Protein AF-A0A7W3J4B7-F1 (afdb_monomer_lite)

Organism: NCBI:txid661491

Foldseek 3Di:
DPDDDPPDDPPVRVVVVVVVVVVVVVVVLVVLLVL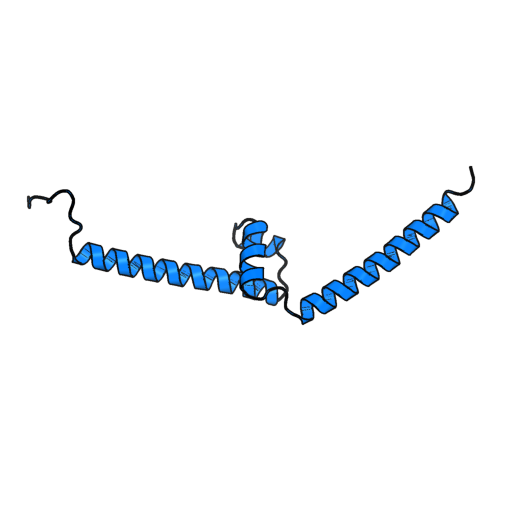LVCVCVPDDLVRSCVVVVHDSVSSVVSNVVNCPPPPVVVVVVVVVVVVVVVVVVVVVVVVCVVVPDD

pLDDT: mean 91.18, std 11.3, range [46.53, 98.56]

Radius of gyration: 26.04 Å; chains: 1; bounding box: 61×32×76 Å

Secondary structure (DSSP, 8-state):
-----TT---HHHHHHHHHHHHHHHHHHHHHHHHHHHHHHTT--HHHHHHHH---HHHHHHHHHHTTPSPHHHHHHHHHHHHHHHHHHHHHHHHHHHHS---

Sequence (102 aa):
MTPQHKGVVPPDHAARLIALRDQADTAAAAFKDAVADALKAGGSVREVAKVTGLSTRTVREWGTARGWPTQEQKTVNTERRRRNAEWRDGIEAGMKELGGDG

Structure (mmCIF, N/CA/C/O backbone):
data_AF-A0A7W3J4B7-F1
#
_entry.id   AF-A0A7W3J4B7-F1
#
loop_
_atom_site.group_PDB
_atom_site.id
_atom_site.type_symbol
_atom_site.label_atom_id
_atom_site.label_alt_id
_atom_site.label_comp_id
_atom_site.label_asym_id
_atom_site.label_entity_id
_atom_site.label_seq_id
_atom_site.pdbx_PDB_ins_code
_atom_site.Cartn_x
_atom_site.Cartn_y
_atom_site.Cartn_z
_atom_site.occupancy
_atom_site.B_iso_or_equiv
_atom_site.auth_seq_id
_atom_site.auth_comp_id
_atom_site.auth_asym_id
_atom_site.auth_atom_id
_atom_site.pdbx_PDB_model_num
ATOM 1 N N . MET A 1 1 ? -38.849 6.245 30.939 1.00 46.53 1 MET A N 1
ATOM 2 C CA . MET A 1 1 ? -37.782 6.690 30.019 1.00 46.53 1 MET A CA 1
ATOM 3 C C . MET A 1 1 ? -36.531 6.860 30.863 1.00 46.53 1 MET A C 1
ATOM 5 O O . MET A 1 1 ? -36.503 7.746 31.706 1.00 46.53 1 MET A O 1
ATOM 9 N N . THR A 1 2 ? -35.586 5.926 30.777 1.00 60.75 2 THR A N 1
ATOM 10 C CA . THR A 1 2 ? -34.384 5.943 31.625 1.00 60.75 2 THR A CA 1
ATOM 11 C C . THR A 1 2 ? -33.535 7.162 31.252 1.00 60.75 2 THR A C 1
ATOM 13 O O . THR A 1 2 ? -33.319 7.368 30.053 1.00 60.75 2 THR A O 1
ATOM 16 N N . PRO A 1 3 ? -33.088 7.996 32.209 1.00 63.59 3 PRO A N 1
ATOM 17 C CA . PRO A 1 3 ? -32.305 9.183 31.888 1.00 63.59 3 PRO A CA 1
ATOM 18 C C . PRO A 1 3 ? -31.020 8.785 31.155 1.00 63.59 3 PRO A C 1
ATOM 20 O O . PRO A 1 3 ? -30.191 8.054 31.693 1.00 63.59 3 PRO A O 1
ATOM 23 N N . GLN A 1 4 ? -30.842 9.255 29.920 1.00 69.38 4 GLN A N 1
ATOM 24 C CA . GLN A 1 4 ? -29.545 9.166 29.255 1.00 69.38 4 GLN A CA 1
ATOM 25 C C . GLN A 1 4 ? -28.603 10.173 29.919 1.00 69.38 4 GLN A C 1
ATOM 27 O O . GLN A 1 4 ? -28.772 11.385 29.772 1.00 69.38 4 GLN A O 1
ATOM 32 N N . HIS A 1 5 ? -27.607 9.682 30.656 1.00 62.47 5 HIS A N 1
ATOM 33 C CA . HIS A 1 5 ? -26.535 10.524 31.173 1.00 62.47 5 HIS A CA 1
ATOM 34 C C . HIS A 1 5 ? -25.678 11.013 29.997 1.00 62.47 5 HIS A C 1
ATOM 36 O O . HIS A 1 5 ? -24.935 10.246 29.386 1.00 62.47 5 HIS A O 1
ATOM 42 N N . LYS A 1 6 ? -25.811 12.298 29.643 1.00 75.12 6 LYS A N 1
ATOM 43 C CA . LYS A 1 6 ? -24.982 12.930 28.608 1.00 75.12 6 LYS A CA 1
ATOM 44 C C . LYS A 1 6 ? -23.499 12.803 28.985 1.00 75.12 6 LYS A C 1
ATOM 46 O O . LYS A 1 6 ? -23.132 13.084 30.120 1.00 75.12 6 LYS A O 1
ATOM 51 N N . GLY A 1 7 ? -22.658 12.420 28.021 1.00 81.38 7 GLY A N 1
ATOM 52 C CA . GLY A 1 7 ? -21.195 12.435 28.157 1.00 81.38 7 GLY A CA 1
ATOM 53 C C . GLY A 1 7 ? -20.532 11.132 28.617 1.00 81.38 7 GLY A C 1
ATOM 54 O O . GLY A 1 7 ? -19.307 11.088 28.657 1.00 81.38 7 GLY A O 1
ATOM 55 N N . VAL A 1 8 ? -21.288 10.067 28.913 1.00 85.81 8 VAL A N 1
ATOM 56 C CA . VAL A 1 8 ? -20.720 8.754 29.271 1.00 85.81 8 VAL A CA 1
ATOM 57 C C . VAL A 1 8 ? -21.189 7.701 28.272 1.00 85.81 8 VAL A C 1
ATOM 59 O O . VAL A 1 8 ? -22.387 7.481 28.109 1.00 85.81 8 VAL A O 1
ATOM 62 N N . VAL A 1 9 ? -20.245 7.043 27.596 1.00 85.88 9 VAL A N 1
ATOM 63 C CA . VAL A 1 9 ? -20.550 5.872 26.764 1.00 85.88 9 VAL A CA 1
ATOM 64 C C . VAL A 1 9 ? -20.808 4.687 27.699 1.00 85.88 9 VAL A C 1
ATOM 66 O O . VAL A 1 9 ? -19.936 4.385 28.516 1.00 85.88 9 VAL A O 1
ATOM 69 N N . PRO A 1 10 ? -21.965 4.003 27.612 1.00 92.25 10 PRO A N 1
ATOM 70 C CA . PRO A 1 10 ? -22.218 2.828 28.436 1.00 92.25 10 PRO A CA 1
ATOM 71 C C . PRO A 1 10 ? -21.130 1.757 28.234 1.00 92.25 10 PRO A C 1
ATOM 73 O O . PRO A 1 10 ? -20.719 1.547 27.088 1.00 92.25 10 PRO A O 1
ATOM 76 N N . PRO A 1 11 ? -20.683 1.054 29.293 1.00 89.50 11 PRO A N 1
ATOM 77 C CA . PRO A 1 11 ? -19.563 0.111 29.209 1.00 89.50 11 PRO A CA 1
ATOM 78 C C . PRO A 1 11 ? -19.705 -0.941 28.100 1.00 89.50 11 PRO A C 1
ATOM 80 O O . PRO A 1 11 ? -18.763 -1.155 27.340 1.00 89.50 11 PRO A O 1
ATOM 83 N N . ASP A 1 12 ? -20.898 -1.514 27.925 1.00 91.44 12 ASP A N 1
ATOM 84 C CA . ASP A 1 12 ? -21.163 -2.522 26.886 1.00 91.44 12 ASP A CA 1
ATOM 85 C C . ASP A 1 12 ? -21.006 -1.952 25.469 1.00 91.44 12 ASP A C 1
ATOM 87 O O . ASP A 1 12 ? -20.480 -2.602 24.562 1.00 91.44 12 ASP A O 1
ATOM 91 N N . HIS A 1 13 ? -21.420 -0.698 25.272 1.00 93.81 13 HIS A N 1
ATOM 92 C CA . HIS A 1 13 ? -21.240 -0.001 24.004 1.00 93.81 13 HIS A CA 1
ATOM 93 C C . HIS A 1 13 ? -19.772 0.354 23.770 1.00 93.81 13 HIS A C 1
ATOM 95 O O . HIS A 1 13 ? -19.289 0.194 22.652 1.00 93.81 13 HIS A O 1
ATOM 101 N N . ALA A 1 14 ? -19.051 0.791 24.806 1.00 95.12 14 ALA A N 1
ATOM 102 C CA . ALA A 1 14 ? -17.622 1.067 24.711 1.00 95.12 14 ALA A CA 1
ATOM 103 C C . ALA A 1 14 ? -16.840 -0.197 24.317 1.00 95.12 14 ALA A C 1
ATOM 105 O O . ALA A 1 14 ? -16.063 -0.160 23.364 1.00 95.12 14 ALA A O 1
ATOM 106 N N . ALA A 1 15 ? -17.112 -1.331 24.972 1.00 95.94 15 ALA A N 1
ATOM 107 C CA . ALA A 1 15 ? -16.498 -2.617 24.647 1.00 95.94 15 ALA A CA 1
ATOM 108 C C . ALA A 1 15 ? -16.793 -3.044 23.201 1.00 95.94 15 ALA A C 1
ATOM 110 O O . ALA A 1 15 ? -15.885 -3.435 22.467 1.00 95.94 15 ALA A O 1
ATOM 111 N N . ARG A 1 16 ? -18.047 -2.895 22.751 1.00 97.31 16 ARG A N 1
ATOM 112 C CA . ARG A 1 16 ? -18.431 -3.195 21.366 1.00 97.31 16 ARG A CA 1
ATOM 113 C C . ARG A 1 16 ? -17.715 -2.301 20.352 1.00 97.31 16 ARG A C 1
ATOM 115 O O . ARG A 1 16 ? -17.285 -2.796 19.314 1.00 97.31 16 ARG A O 1
ATOM 122 N N . LEU A 1 17 ? -17.593 -1.003 20.628 1.00 97.12 17 LEU A N 1
ATOM 123 C CA . LEU A 1 17 ? -16.902 -0.062 19.742 1.00 97.12 17 LEU A CA 1
ATOM 124 C C . LEU A 1 17 ? -15.408 -0.380 19.633 1.00 97.12 17 LEU A C 1
ATOM 126 O O . LEU A 1 17 ? -14.870 -0.352 18.530 1.00 97.12 17 LEU A O 1
ATOM 130 N N . ILE A 1 18 ? -14.761 -0.725 20.749 1.00 97.56 18 ILE A N 1
ATOM 131 C CA . ILE A 1 18 ? -13.355 -1.147 20.765 1.00 97.56 18 ILE A CA 1
ATOM 132 C C . ILE A 1 18 ? -13.178 -2.415 19.925 1.00 97.56 18 ILE A C 1
ATOM 134 O O . ILE A 1 18 ? -12.357 -2.422 19.014 1.00 97.56 18 ILE A O 1
ATOM 138 N N . ALA A 1 19 ? -14.009 -3.438 20.142 1.00 98.00 19 ALA A N 1
ATOM 139 C CA . ALA A 1 19 ? -13.929 -4.682 19.379 1.00 98.00 19 ALA A CA 1
ATOM 140 C C . ALA A 1 19 ? -14.116 -4.463 17.867 1.00 98.00 19 ALA A C 1
ATOM 142 O O . ALA A 1 19 ? -13.377 -5.024 17.060 1.00 98.00 19 ALA A O 1
ATOM 143 N N . LEU A 1 20 ? -15.076 -3.621 17.469 1.00 98.19 20 LEU A N 1
ATOM 144 C CA . LEU A 1 20 ? -15.300 -3.288 16.059 1.00 98.19 20 LEU A CA 1
ATOM 145 C C . LEU A 1 20 ? -14.134 -2.503 15.452 1.00 98.19 20 LEU A C 1
ATOM 147 O O . LEU A 1 20 ? -13.778 -2.744 14.301 1.00 98.19 20 LEU A O 1
ATOM 151 N N . ARG A 1 21 ? -13.530 -1.580 16.209 1.00 98.31 21 ARG A N 1
ATOM 152 C CA . ARG A 1 21 ? -12.332 -0.861 15.764 1.00 98.31 21 ARG A CA 1
ATOM 153 C C . ARG A 1 21 ? -11.178 -1.832 15.535 1.00 98.31 21 ARG A C 1
ATOM 155 O O . ARG A 1 21 ? -10.573 -1.796 14.473 1.00 98.31 21 ARG A O 1
ATOM 162 N N . ASP A 1 22 ? -10.923 -2.731 16.478 1.00 98.19 22 ASP A N 1
ATOM 163 C CA . ASP A 1 22 ? -9.810 -3.677 16.376 1.00 98.19 22 ASP A CA 1
ATOM 164 C C . ASP A 1 22 ? -10.010 -4.650 15.190 1.00 98.19 22 ASP A C 1
ATOM 166 O O . ASP A 1 22 ? -9.064 -4.988 14.469 1.00 98.19 22 ASP A O 1
ATOM 170 N N . GLN A 1 23 ? -11.261 -5.040 14.910 1.00 98.00 23 GLN A N 1
ATOM 171 C CA . GLN A 1 23 ? -11.622 -5.782 13.696 1.00 98.00 23 GLN A CA 1
ATOM 172 C C . GLN A 1 23 ? -11.375 -4.966 12.420 1.00 98.00 23 GLN A C 1
ATOM 174 O O . GLN A 1 23 ? -10.825 -5.496 11.453 1.00 98.00 23 GLN A O 1
ATOM 179 N N . ALA A 1 24 ? -11.755 -3.686 12.408 1.00 98.12 24 ALA A N 1
ATOM 180 C CA . ALA A 1 24 ? -11.529 -2.797 11.272 1.00 98.12 24 ALA A CA 1
ATOM 181 C C . ALA A 1 24 ? -10.032 -2.579 11.007 1.00 98.12 24 ALA A C 1
ATOM 183 O O . ALA A 1 24 ? -9.605 -2.636 9.854 1.00 98.12 24 ALA A O 1
ATOM 184 N N . ASP A 1 25 ? -9.227 -2.408 12.056 1.00 98.19 25 ASP A N 1
ATOM 185 C CA . ASP A 1 25 ? -7.775 -2.255 11.956 1.00 98.19 25 ASP A CA 1
ATOM 186 C C . ASP A 1 25 ? -7.120 -3.525 11.398 1.00 98.19 25 ASP A C 1
ATOM 188 O O . ASP A 1 25 ? -6.280 -3.455 10.495 1.00 98.19 25 ASP A O 1
ATOM 192 N N . THR A 1 26 ? -7.567 -4.695 11.863 1.00 98.06 26 THR A N 1
ATOM 193 C CA . THR A 1 26 ? -7.109 -5.996 11.354 1.00 98.06 26 THR A CA 1
ATOM 194 C C . THR A 1 26 ? -7.463 -6.171 9.877 1.00 98.06 26 THR A C 1
ATOM 196 O O . THR A 1 26 ? -6.602 -6.515 9.064 1.00 98.06 26 THR A O 1
ATOM 199 N N . ALA A 1 27 ? -8.710 -5.879 9.496 1.00 98.12 27 ALA A N 1
ATOM 200 C CA . ALA A 1 27 ? -9.155 -5.955 8.107 1.00 98.12 27 ALA A CA 1
ATOM 201 C C . ALA A 1 27 ? -8.394 -4.966 7.209 1.00 98.12 27 ALA A C 1
ATOM 203 O O . ALA A 1 27 ? -8.003 -5.309 6.092 1.00 98.12 27 ALA A O 1
ATOM 204 N N . ALA A 1 28 ? -8.123 -3.756 7.703 1.00 97.62 28 ALA A N 1
ATOM 205 C CA . ALA A 1 28 ? -7.343 -2.759 6.984 1.00 97.62 28 ALA A CA 1
ATOM 206 C C . ALA A 1 28 ? -5.887 -3.204 6.782 1.00 97.62 28 ALA A C 1
ATOM 208 O O . ALA A 1 28 ? -5.330 -2.976 5.708 1.00 97.62 28 ALA A O 1
ATOM 209 N N . ALA A 1 29 ? -5.260 -3.838 7.778 1.00 97.94 29 ALA A N 1
ATOM 210 C CA . ALA A 1 29 ? -3.918 -4.400 7.639 1.00 97.94 29 ALA A CA 1
ATOM 211 C C . ALA A 1 29 ? -3.886 -5.515 6.583 1.00 97.94 29 ALA A C 1
ATOM 213 O O . ALA A 1 29 ? -3.102 -5.422 5.635 1.00 97.94 29 ALA A O 1
ATOM 214 N N . ALA A 1 30 ? -4.808 -6.478 6.680 1.00 98.25 30 ALA A N 1
ATOM 215 C CA . ALA A 1 30 ? -4.932 -7.580 5.729 1.00 98.25 30 ALA A CA 1
ATOM 216 C C . ALA A 1 30 ? -5.182 -7.088 4.294 1.00 98.25 30 ALA A C 1
ATOM 218 O O . ALA A 1 30 ? -4.606 -7.611 3.342 1.00 98.25 30 ALA A O 1
ATOM 219 N N . PHE A 1 31 ? -5.989 -6.036 4.119 1.00 98.38 31 PHE A N 1
ATOM 220 C CA . PHE A 1 31 ? -6.223 -5.461 2.796 1.00 98.38 31 PHE A CA 1
ATOM 221 C C . PHE A 1 31 ? -4.949 -4.858 2.192 1.00 98.38 31 PHE A C 1
ATOM 223 O O . PHE A 1 31 ? -4.654 -5.070 1.015 1.00 98.38 31 PHE A O 1
ATOM 230 N N . LYS A 1 32 ? -4.156 -4.140 2.993 1.00 98.44 32 LYS A N 1
ATOM 231 C CA . LYS A 1 32 ? -2.871 -3.597 2.534 1.00 98.44 32 LYS A CA 1
ATOM 232 C C . LYS A 1 32 ? -1.886 -4.712 2.160 1.00 98.44 32 LYS A C 1
ATOM 234 O O . LYS A 1 32 ? -1.140 -4.548 1.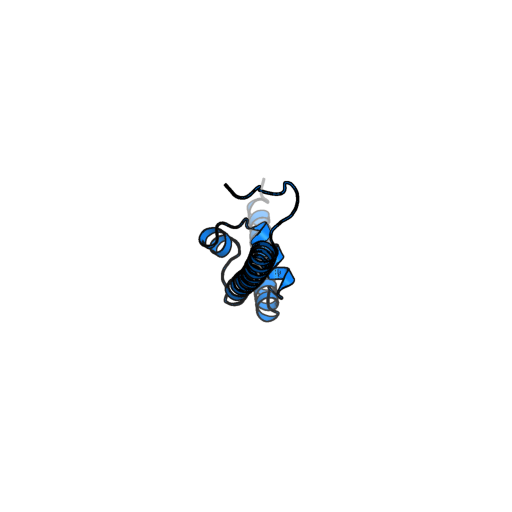194 1.00 98.44 32 LYS A O 1
ATOM 239 N N . ASP A 1 33 ? -1.887 -5.822 2.900 1.00 98.38 33 ASP A N 1
ATOM 240 C CA . ASP A 1 33 ? -1.070 -7.005 2.597 1.00 98.38 33 ASP A CA 1
ATOM 241 C C . ASP A 1 33 ? -1.489 -7.631 1.261 1.00 98.38 33 ASP A C 1
ATOM 243 O O . ASP A 1 33 ? -0.651 -7.788 0.374 1.00 98.38 33 ASP A O 1
ATOM 247 N N . ALA A 1 34 ? -2.793 -7.827 1.043 1.00 98.50 34 ALA A N 1
ATOM 248 C CA . ALA A 1 34 ? -3.329 -8.333 -0.221 1.00 98.50 34 ALA A CA 1
ATOM 249 C C . ALA A 1 34 ? -2.967 -7.443 -1.427 1.00 98.50 34 ALA A C 1
ATOM 251 O O . ALA A 1 34 ? -2.639 -7.948 -2.502 1.00 98.50 34 ALA A O 1
ATOM 252 N N . VAL A 1 35 ? -2.971 -6.113 -1.255 1.00 98.56 35 VAL A N 1
ATOM 253 C CA . VAL A 1 35 ? -2.503 -5.173 -2.289 1.00 98.56 35 VAL A CA 1
ATOM 254 C C . VAL A 1 35 ? -1.033 -5.418 -2.633 1.00 98.56 35 VAL A C 1
ATOM 256 O O . VAL A 1 35 ? -0.673 -5.447 -3.810 1.00 98.56 35 VAL A O 1
ATOM 259 N N . ALA A 1 36 ? -0.173 -5.600 -1.630 1.00 98.31 36 ALA A N 1
ATOM 260 C CA . ALA A 1 36 ? 1.243 -5.861 -1.864 1.00 98.31 36 ALA A CA 1
ATOM 261 C C . ALA A 1 36 ? 1.479 -7.224 -2.523 1.00 98.31 36 ALA A C 1
ATOM 263 O O . ALA A 1 36 ? 2.318 -7.328 -3.417 1.00 98.31 36 ALA A O 1
ATOM 264 N N . ASP A 1 37 ? 0.728 -8.248 -2.131 1.00 98.25 37 ASP A N 1
ATOM 265 C CA . ASP A 1 37 ? 0.856 -9.587 -2.699 1.00 98.25 37 ASP A CA 1
ATOM 266 C C . ASP A 1 37 ? 0.413 -9.628 -4.165 1.00 98.25 37 ASP A C 1
ATOM 268 O O . ASP A 1 37 ? 1.112 -10.211 -4.993 1.00 98.25 37 ASP A O 1
ATOM 272 N N . ALA A 1 38 ? -0.644 -8.896 -4.534 1.00 98.25 38 ALA A N 1
ATOM 273 C CA . ALA A 1 38 ? -1.028 -8.718 -5.936 1.00 98.25 38 ALA A CA 1
ATOM 274 C C . ALA A 1 38 ? 0.094 -8.077 -6.777 1.00 98.25 38 ALA A C 1
ATOM 276 O O . ALA A 1 38 ? 0.344 -8.490 -7.912 1.00 98.25 38 ALA A O 1
ATOM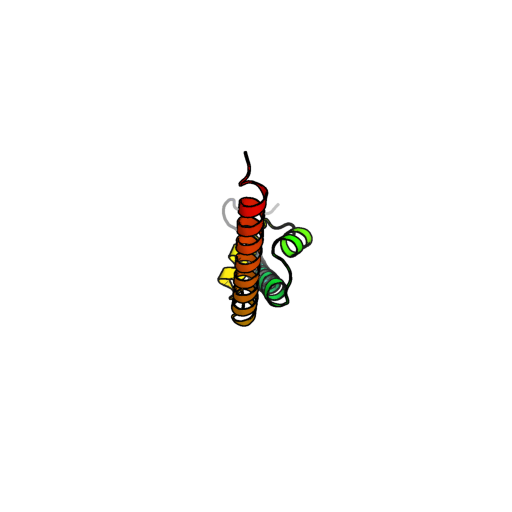 277 N N . LEU A 1 39 ? 0.810 -7.093 -6.221 1.00 98.25 39 LEU A N 1
ATOM 278 C CA . LEU A 1 39 ? 1.949 -6.458 -6.894 1.00 98.25 39 LEU A CA 1
ATOM 279 C C . LEU A 1 39 ? 3.156 -7.406 -7.016 1.00 98.25 39 LEU A C 1
ATOM 281 O O . LEU A 1 39 ? 3.842 -7.423 -8.043 1.00 98.25 39 LEU A O 1
ATOM 285 N N . LYS A 1 40 ? 3.436 -8.211 -5.983 1.00 97.56 40 LYS A N 1
ATOM 286 C CA . LYS A 1 40 ? 4.505 -9.227 -6.008 1.00 97.56 40 LYS A CA 1
ATOM 287 C C . LYS A 1 40 ? 4.203 -10.342 -7.009 1.00 97.56 40 LYS A C 1
ATOM 289 O O . LYS A 1 40 ? 5.119 -10.791 -7.686 1.00 97.56 40 LYS A O 1
ATOM 294 N N . ALA A 1 41 ? 2.930 -10.704 -7.172 1.00 96.50 41 ALA A N 1
ATOM 295 C CA . ALA A 1 41 ? 2.457 -11.650 -8.182 1.00 96.50 41 ALA A CA 1
ATOM 296 C C . ALA A 1 41 ? 2.523 -11.108 -9.627 1.00 96.50 41 ALA A C 1
ATOM 298 O O . ALA A 1 41 ? 2.164 -11.812 -10.566 1.00 96.50 41 ALA A O 1
ATOM 299 N N . GLY A 1 42 ? 2.985 -9.866 -9.824 1.00 94.94 42 GLY A N 1
ATOM 300 C CA . GLY A 1 42 ? 3.199 -9.266 -11.143 1.00 94.94 42 GLY A CA 1
ATOM 301 C C . GLY A 1 42 ? 2.123 -8.273 -11.578 1.00 94.94 42 GLY A C 1
ATOM 302 O O . GLY A 1 42 ? 2.250 -7.689 -12.653 1.00 94.94 42 GLY A O 1
ATOM 303 N N . GLY A 1 43 ? 1.101 -8.023 -10.752 1.00 96.50 43 GLY A N 1
ATOM 304 C CA . GLY A 1 43 ? 0.104 -6.992 -11.026 1.00 96.50 43 GLY A CA 1
ATOM 305 C C . GLY A 1 43 ? 0.742 -5.607 -11.149 1.00 96.50 43 GLY A C 1
ATOM 306 O O . GLY A 1 43 ? 1.598 -5.221 -10.346 1.00 96.50 43 GLY A O 1
ATOM 307 N N .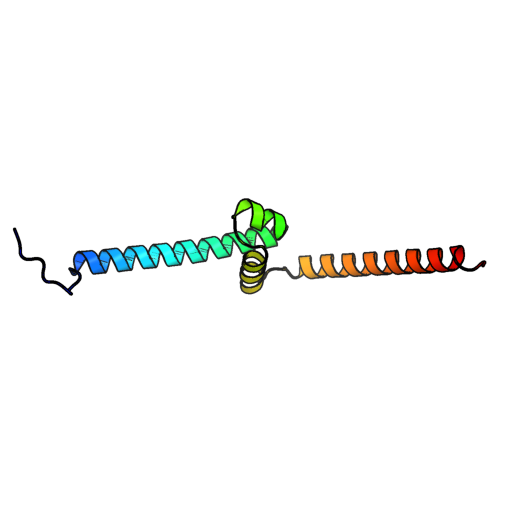 SER A 1 44 ? 0.331 -4.823 -12.149 1.00 96.56 44 SER A N 1
ATOM 308 C CA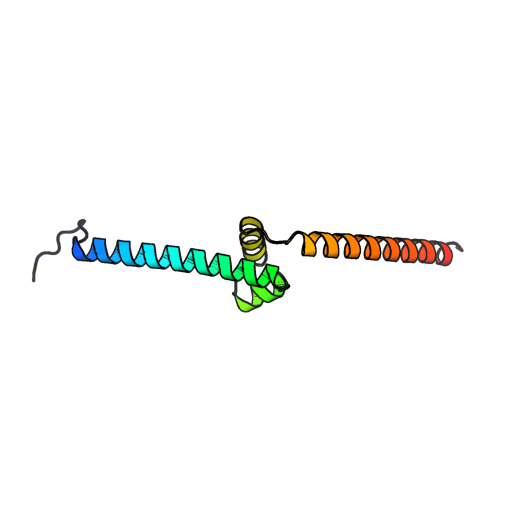 . SER A 1 44 ? 0.820 -3.450 -12.276 1.00 96.56 44 SER A CA 1
ATOM 309 C C . SER A 1 44 ? 0.111 -2.516 -11.290 1.00 96.56 44 SER A C 1
ATOM 311 O O . SER A 1 44 ? -1.071 -2.673 -10.988 1.00 96.56 44 SER A O 1
ATOM 313 N N . VAL A 1 45 ? 0.801 -1.460 -10.842 1.00 97.75 45 VAL A N 1
ATOM 314 C CA . VAL A 1 45 ? 0.216 -0.427 -9.961 1.00 97.75 45 VAL A CA 1
ATOM 315 C C . VAL A 1 45 ? -1.087 0.146 -10.532 1.00 97.75 45 VAL A C 1
ATOM 317 O O . VAL A 1 45 ? -2.004 0.457 -9.778 1.00 97.75 45 VAL A O 1
ATOM 320 N N . ARG A 1 46 ? -1.184 0.288 -11.860 1.00 97.94 46 ARG A N 1
ATOM 321 C CA . ARG A 1 46 ? -2.365 0.849 -12.531 1.00 97.94 46 ARG A CA 1
ATOM 322 C C . ARG A 1 46 ? -3.556 -0.106 -12.491 1.00 97.94 46 ARG A C 1
ATOM 324 O O . ARG A 1 46 ? -4.673 0.341 -12.255 1.00 97.94 46 ARG A O 1
ATOM 331 N N . GLU A 1 47 ? -3.326 -1.395 -12.719 1.00 98.31 47 GLU A N 1
ATOM 332 C CA . GLU A 1 47 ? -4.382 -2.411 -12.667 1.00 98.31 47 GLU A CA 1
ATOM 333 C C . GLU A 1 47 ? -4.857 -2.632 -11.236 1.00 98.31 47 GLU A C 1
ATOM 335 O O . GLU A 1 47 ? -6.060 -2.620 -10.987 1.00 98.31 47 GLU A O 1
ATOM 340 N N . VAL A 1 48 ? -3.927 -2.720 -10.281 1.00 98.31 48 VAL A N 1
ATOM 341 C CA . VAL A 1 48 ? -4.266 -2.837 -8.858 1.00 98.31 48 VAL A CA 1
ATOM 342 C C . VAL A 1 48 ? -5.055 -1.611 -8.386 1.00 98.31 48 VAL A C 1
ATOM 344 O O . VAL A 1 48 ? -6.078 -1.766 -7.724 1.00 98.31 48 VAL A O 1
ATOM 347 N N . ALA A 1 49 ? -4.665 -0.395 -8.785 1.00 98.50 49 ALA A N 1
ATOM 348 C CA . ALA A 1 49 ? -5.429 0.824 -8.503 1.00 98.50 49 ALA A CA 1
ATOM 349 C C . ALA A 1 49 ? -6.846 0.782 -9.102 1.00 98.50 49 ALA A C 1
ATOM 351 O O . ALA A 1 49 ? -7.812 1.130 -8.430 1.00 98.50 49 ALA A O 1
ATOM 352 N N . LYS A 1 50 ? -6.991 0.301 -10.343 1.00 98.31 50 LYS A N 1
ATOM 353 C CA . LYS A 1 50 ? -8.297 0.164 -11.006 1.00 98.31 50 LYS A CA 1
ATOM 354 C C . LYS A 1 50 ? -9.222 -0.810 -10.270 1.00 98.31 50 LYS A C 1
ATOM 356 O O . LYS A 1 50 ? -10.398 -0.507 -10.117 1.00 98.31 50 LYS A O 1
ATOM 361 N N . VAL A 1 51 ? -8.705 -1.960 -9.836 1.00 97.69 51 VAL A N 1
ATOM 362 C CA . VAL A 1 51 ? -9.500 -2.990 -9.141 1.00 97.69 51 VAL A CA 1
ATOM 363 C C . VAL A 1 51 ? -9.889 -2.541 -7.733 1.00 97.69 51 VAL A C 1
ATOM 365 O O . VAL A 1 51 ? -11.013 -2.763 -7.302 1.00 97.69 51 VAL A O 1
ATOM 368 N N . THR A 1 52 ? -8.967 -1.898 -7.018 1.00 97.12 52 THR A N 1
ATOM 369 C CA . THR A 1 52 ? -9.165 -1.518 -5.610 1.00 97.12 52 THR A CA 1
ATOM 370 C C . THR A 1 52 ? -9.843 -0.161 -5.423 1.00 97.12 52 THR A C 1
ATOM 372 O O . THR A 1 52 ? -10.266 0.156 -4.315 1.00 97.12 52 THR A O 1
ATOM 375 N N . GLY A 1 53 ? -9.901 0.669 -6.468 1.00 98.00 53 GLY A N 1
ATOM 376 C CA . GLY A 1 53 ? -10.345 2.064 -6.380 1.00 98.00 53 GLY A CA 1
ATOM 377 C C . GLY A 1 53 ? -9.346 2.996 -5.681 1.00 98.00 53 GLY A C 1
ATOM 378 O O . GLY A 1 53 ? -9.626 4.181 -5.507 1.00 98.00 53 GLY A O 1
ATOM 379 N N . LEU A 1 54 ? -8.176 2.492 -5.278 1.00 97.88 54 LEU A N 1
ATOM 380 C CA . LEU A 1 54 ? -7.138 3.289 -4.635 1.00 97.88 54 LEU A CA 1
ATOM 381 C C . LEU A 1 54 ? -6.398 4.160 -5.650 1.00 97.88 54 LEU A C 1
ATOM 383 O O . LEU A 1 54 ? -6.259 3.825 -6.826 1.00 97.88 54 LEU A O 1
ATOM 387 N N . SER A 1 55 ? -5.821 5.260 -5.168 1.00 98.50 55 SER A N 1
ATOM 388 C CA . SER A 1 55 ? -4.879 6.025 -5.982 1.00 98.50 55 SER A CA 1
ATOM 389 C C . SER A 1 55 ? -3.621 5.195 -6.275 1.00 98.50 55 SER A C 1
ATOM 391 O O . SER A 1 55 ? -3.150 4.417 -5.440 1.00 98.50 55 SER A O 1
ATOM 393 N N . THR A 1 56 ? -3.005 5.411 -7.439 1.00 98.50 56 THR A N 1
ATOM 394 C CA . THR A 1 56 ? -1.728 4.765 -7.796 1.00 98.50 56 THR A CA 1
ATOM 395 C C . THR A 1 56 ? -0.616 5.076 -6.792 1.00 98.50 56 THR A C 1
ATOM 397 O O . THR A 1 56 ? 0.257 4.238 -6.555 1.00 98.50 56 THR A O 1
ATOM 400 N N . ARG A 1 57 ? -0.661 6.262 -6.167 1.00 98.44 57 ARG A N 1
ATOM 401 C CA . ARG A 1 57 ? 0.241 6.657 -5.079 1.00 98.44 57 ARG A CA 1
ATOM 402 C C . ARG A 1 57 ? 0.085 5.729 -3.877 1.00 98.44 57 ARG A C 1
ATOM 404 O O . ARG A 1 57 ? 1.082 5.180 -3.421 1.00 98.44 57 ARG A O 1
ATOM 411 N N . THR A 1 58 ? -1.144 5.528 -3.406 1.00 98.44 58 THR A N 1
ATOM 412 C CA . THR A 1 58 ? -1.447 4.670 -2.251 1.00 98.44 58 THR A CA 1
ATOM 413 C C . THR A 1 58 ? -1.002 3.232 -2.498 1.00 98.44 58 THR A C 1
ATOM 415 O O . THR A 1 58 ? -0.333 2.642 -1.656 1.00 98.44 58 THR A O 1
ATOM 418 N N . VAL A 1 59 ? -1.289 2.693 -3.687 1.00 98.50 59 VAL A N 1
ATOM 419 C CA . VAL A 1 59 ? -0.861 1.340 -4.079 1.00 98.50 59 VAL A CA 1
ATOM 420 C C . VAL A 1 59 ? 0.665 1.203 -4.026 1.00 98.50 59 VAL A C 1
ATOM 422 O O . VAL A 1 59 ? 1.183 0.236 -3.470 1.00 98.50 59 VAL A O 1
ATOM 425 N N . ARG A 1 60 ? 1.402 2.190 -4.554 1.00 98.00 60 ARG A N 1
ATOM 426 C CA . ARG A 1 60 ? 2.872 2.193 -4.513 1.00 98.00 60 ARG A CA 1
ATOM 427 C C . ARG A 1 60 ? 3.408 2.264 -3.085 1.00 98.00 60 ARG A C 1
ATOM 429 O O . ARG A 1 60 ? 4.358 1.553 -2.764 1.00 98.00 60 ARG A O 1
ATOM 436 N N . GLU A 1 61 ? 2.832 3.127 -2.256 1.00 98.38 61 GLU A N 1
ATOM 437 C CA . GLU A 1 61 ? 3.237 3.306 -0.861 1.00 98.38 61 GLU A CA 1
ATOM 438 C C . GLU A 1 61 ? 3.053 2.007 -0.070 1.00 98.38 6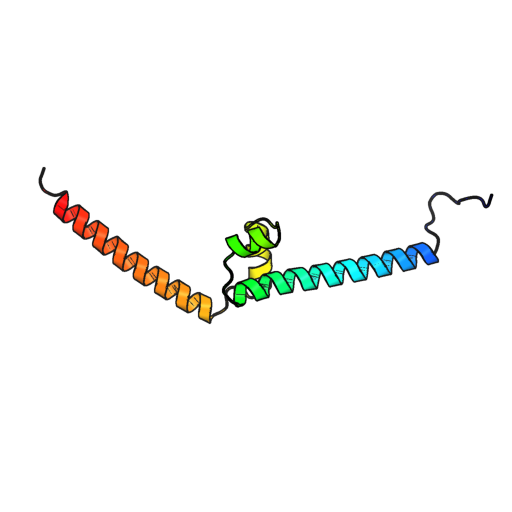1 GLU A C 1
ATOM 440 O O . GLU A 1 61 ? 3.994 1.521 0.557 1.00 98.38 61 GLU A O 1
ATOM 445 N N . TRP A 1 62 ? 1.874 1.391 -0.176 1.00 98.31 62 TRP A N 1
ATOM 446 C CA . TRP A 1 62 ? 1.563 0.148 0.526 1.00 98.31 62 TRP A CA 1
ATOM 447 C C . TRP A 1 62 ? 2.412 -1.021 0.044 1.00 98.31 62 TRP A C 1
ATOM 449 O O . TRP A 1 62 ? 2.918 -1.772 0.876 1.00 98.31 62 TRP A O 1
ATOM 459 N N . GLY A 1 63 ? 2.618 -1.140 -1.272 1.00 97.88 63 GLY A N 1
ATOM 460 C CA . GLY A 1 63 ? 3.513 -2.139 -1.848 1.00 97.88 63 GLY A CA 1
ATOM 461 C C . GLY A 1 63 ? 4.944 -1.988 -1.332 1.00 97.88 63 GLY A C 1
ATOM 462 O O . GLY A 1 63 ? 5.520 -2.953 -0.832 1.00 97.88 63 GLY A O 1
ATOM 463 N N . THR A 1 64 ? 5.494 -0.770 -1.386 1.00 97.50 64 THR A N 1
ATOM 464 C CA . THR A 1 64 ? 6.865 -0.481 -0.922 1.00 97.50 64 THR A CA 1
ATOM 465 C C . THR A 1 64 ? 7.050 -0.825 0.549 1.00 97.50 64 THR A C 1
ATOM 467 O O . THR A 1 64 ? 8.005 -1.512 0.907 1.00 97.50 64 THR A O 1
ATOM 470 N N . ALA A 1 65 ? 6.100 -0.423 1.395 1.00 97.50 65 ALA A N 1
ATOM 471 C CA . ALA A 1 65 ? 6.127 -0.727 2.823 1.00 97.50 65 ALA A CA 1
ATOM 472 C C . ALA A 1 65 ? 6.088 -2.239 3.132 1.00 97.50 65 ALA A C 1
ATOM 474 O O . ALA A 1 65 ? 6.427 -2.642 4.239 1.00 97.50 65 ALA A O 1
ATOM 475 N N . ARG A 1 66 ? 5.680 -3.078 2.169 1.00 97.62 66 ARG A N 1
ATOM 476 C CA . ARG A 1 66 ? 5.484 -4.533 2.311 1.00 97.62 66 ARG A CA 1
ATOM 477 C C . ARG A 1 66 ? 6.426 -5.363 1.440 1.00 97.62 66 ARG A C 1
ATOM 479 O O . ARG A 1 66 ? 6.156 -6.534 1.164 1.00 97.62 66 ARG A O 1
ATOM 486 N N . GLY A 1 67 ? 7.532 -4.765 0.999 1.00 95.31 67 GLY A N 1
ATOM 487 C CA . GLY A 1 67 ? 8.604 -5.469 0.294 1.00 95.31 67 GLY A CA 1
ATOM 488 C C . GLY A 1 67 ? 8.387 -5.653 -1.209 1.00 95.31 67 GLY A C 1
ATOM 489 O O . GLY A 1 67 ? 9.072 -6.469 -1.821 1.00 95.31 67 GLY A O 1
ATOM 490 N N . TRP A 1 68 ? 7.458 -4.916 -1.822 1.00 96.38 68 TRP A N 1
ATOM 491 C CA . TRP A 1 68 ? 7.418 -4.763 -3.277 1.00 96.38 68 TRP A CA 1
ATOM 492 C C . TRP A 1 68 ? 8.307 -3.581 -3.716 1.00 96.38 68 TRP A C 1
ATOM 494 O O . TRP A 1 68 ? 8.293 -2.544 -3.057 1.00 96.38 68 TRP A O 1
ATOM 504 N N . PRO A 1 69 ? 9.052 -3.663 -4.832 1.00 95.19 69 PRO A N 1
ATOM 505 C CA . PRO A 1 69 ? 9.216 -4.821 -5.709 1.00 95.19 69 PRO A CA 1
ATOM 506 C C . PRO A 1 69 ? 10.096 -5.904 -5.081 1.00 95.19 69 PRO A C 1
ATOM 508 O O . PRO A 1 69 ? 11.022 -5.592 -4.326 1.00 95.19 69 PRO A O 1
ATOM 511 N N . THR A 1 70 ? 9.856 -7.162 -5.454 1.00 94.56 70 THR A N 1
ATOM 512 C CA . THR A 1 70 ? 10.738 -8.276 -5.071 1.00 94.56 70 THR A CA 1
ATOM 513 C C . THR A 1 70 ? 12.118 -8.122 -5.721 1.00 94.56 70 THR A C 1
ATOM 515 O O . THR A 1 70 ? 12.282 -7.383 -6.695 1.00 94.56 70 THR A O 1
ATOM 518 N N . GLN A 1 71 ? 13.138 -8.813 -5.202 1.00 93.00 71 GLN A N 1
ATOM 519 C CA . GLN A 1 71 ? 14.485 -8.738 -5.787 1.00 93.00 71 GLN A CA 1
ATOM 520 C C . GLN A 1 71 ? 14.510 -9.230 -7.237 1.00 93.00 71 GLN A C 1
ATOM 522 O O . GLN A 1 71 ? 15.101 -8.575 -8.089 1.00 93.00 71 GLN A O 1
ATOM 527 N N . GLU A 1 72 ? 13.784 -10.305 -7.538 1.00 90.38 72 GLU A N 1
ATOM 528 C CA . GLU A 1 72 ? 13.592 -10.797 -8.903 1.00 90.38 72 GLU A CA 1
ATOM 529 C C . GLU A 1 72 ? 12.990 -9.718 -9.817 1.00 90.38 72 GLU A C 1
ATOM 531 O O . GLU A 1 72 ? 13.546 -9.405 -10.870 1.00 90.38 72 GLU A O 1
ATOM 536 N N . GLN A 1 73 ? 11.913 -9.057 -9.376 1.00 92.19 73 GLN A N 1
ATOM 537 C CA . GLN A 1 73 ? 11.309 -7.956 -10.129 1.00 92.19 73 GLN A CA 1
ATOM 538 C C . GLN A 1 73 ? 12.285 -6.792 -10.329 1.00 92.19 73 GLN A C 1
ATOM 540 O O . GLN A 1 73 ? 12.259 -6.141 -11.375 1.00 92.19 73 GLN A O 1
ATOM 545 N N . LYS A 1 74 ? 13.156 -6.496 -9.356 1.00 91.62 74 LYS A N 1
ATOM 546 C CA . LYS A 1 74 ? 14.193 -5.467 -9.525 1.00 91.62 74 LYS A CA 1
ATOM 547 C C . LYS A 1 74 ? 15.213 -5.864 -10.588 1.00 91.62 74 LYS A C 1
ATOM 549 O O . LYS A 1 74 ? 15.559 -5.003 -11.398 1.00 91.62 74 LYS A O 1
ATOM 554 N N . THR A 1 75 ? 15.645 -7.123 -10.629 1.00 92.94 75 THR A N 1
ATOM 555 C CA . THR A 1 75 ? 16.558 -7.639 -11.663 1.00 92.94 75 THR A CA 1
ATOM 556 C C . THR A 1 75 ? 15.930 -7.515 -13.047 1.00 92.94 75 THR A C 1
ATOM 558 O O . THR A 1 75 ? 16.478 -6.824 -13.904 1.00 92.94 75 THR A O 1
ATOM 561 N N . VAL A 1 76 ? 14.715 -8.044 -13.226 1.00 90.00 76 VAL A N 1
ATOM 562 C CA . VAL A 1 76 ? 13.971 -7.962 -14.496 1.00 90.00 76 VAL A CA 1
ATOM 563 C C . VAL A 1 76 ? 13.765 -6.509 -14.929 1.00 90.00 76 VAL A C 1
ATOM 565 O O . VAL A 1 76 ? 13.981 -6.152 -16.087 1.00 90.00 76 VAL A O 1
ATOM 568 N N . ASN A 1 77 ? 13.389 -5.626 -14.000 1.00 89.12 77 ASN A N 1
ATOM 569 C CA . ASN A 1 77 ? 13.216 -4.206 -14.302 1.00 89.12 77 ASN A CA 1
ATOM 570 C C . ASN A 1 77 ? 14.534 -3.528 -14.699 1.00 89.12 77 ASN A C 1
ATOM 572 O O . ASN A 1 77 ? 14.524 -2.630 -15.539 1.00 89.12 77 ASN A O 1
ATOM 576 N N . THR A 1 78 ? 15.658 -3.931 -14.107 1.00 92.62 78 THR A N 1
ATOM 577 C CA . THR A 1 78 ? 16.988 -3.397 -14.431 1.00 92.62 78 THR A CA 1
ATOM 578 C C . THR A 1 78 ? 17.419 -3.831 -15.826 1.00 92.62 78 THR A C 1
ATOM 580 O O . THR A 1 78 ? 17.796 -2.987 -16.636 1.00 92.62 78 THR A O 1
ATOM 583 N N . GLU A 1 79 ? 17.261 -5.111 -16.158 1.00 90.25 79 GLU A N 1
ATOM 584 C CA . GLU A 1 79 ? 17.533 -5.630 -17.501 1.00 90.25 79 GLU A CA 1
ATOM 585 C C . GLU A 1 79 ? 16.647 -4.978 -18.561 1.00 90.25 79 GLU A C 1
ATOM 587 O O . GLU A 1 79 ? 17.130 -4.570 -19.618 1.00 90.25 79 GLU A O 1
ATOM 592 N N . ARG A 1 80 ? 15.352 -4.818 -18.265 1.00 91.19 80 ARG A N 1
ATOM 593 C CA . ARG A 1 80 ? 14.416 -4.126 -19.155 1.00 91.19 80 ARG A CA 1
ATOM 594 C C . ARG A 1 80 ? 14.840 -2.679 -19.396 1.00 91.19 80 ARG A C 1
ATOM 596 O O . ARG A 1 80 ? 14.779 -2.212 -20.528 1.00 91.19 80 ARG A O 1
ATOM 603 N N . ARG A 1 81 ? 15.276 -1.964 -18.352 1.00 90.88 81 ARG A N 1
ATOM 604 C CA . ARG A 1 81 ? 15.783 -0.588 -18.487 1.00 90.88 81 ARG A CA 1
ATOM 605 C C . ARG A 1 81 ? 17.045 -0.533 -19.339 1.00 90.88 81 ARG A C 1
ATOM 607 O O . ARG A 1 81 ? 17.101 0.323 -20.212 1.00 90.88 81 ARG A O 1
ATOM 614 N N . ARG A 1 82 ? 17.996 -1.448 -19.123 1.00 91.81 82 ARG A N 1
ATOM 615 C CA . ARG A 1 82 ? 19.223 -1.545 -19.927 1.00 91.81 82 ARG A CA 1
ATOM 616 C C . ARG A 1 82 ? 18.897 -1.733 -21.408 1.00 91.81 82 ARG A C 1
ATOM 618 O O . ARG A 1 82 ? 19.313 -0.924 -22.224 1.00 91.81 82 ARG A O 1
ATOM 625 N N . ARG A 1 83 ? 18.051 -2.715 -21.729 1.00 89.88 83 ARG A N 1
ATOM 626 C CA . ARG A 1 83 ? 17.608 -2.985 -23.106 1.00 89.88 83 ARG A CA 1
ATOM 627 C C . ARG A 1 83 ? 16.920 -1.779 -23.748 1.00 89.88 83 ARG A C 1
ATOM 629 O O . ARG A 1 83 ? 17.149 -1.473 -24.911 1.00 89.88 83 ARG A O 1
ATOM 636 N N . ASN A 1 84 ? 16.070 -1.089 -22.989 1.00 91.88 84 ASN A N 1
ATOM 637 C CA . ASN A 1 84 ? 15.378 0.098 -23.484 1.00 91.88 84 ASN A CA 1
ATOM 638 C C . ASN A 1 84 ? 16.329 1.281 -23.715 1.00 91.88 84 ASN A C 1
ATOM 640 O O . ASN A 1 84 ? 16.054 2.086 -24.597 1.00 91.88 84 ASN A O 1
ATOM 644 N N . ALA A 1 85 ? 17.392 1.416 -22.916 1.00 92.06 85 ALA A N 1
ATOM 645 C CA . ALA A 1 85 ? 18.419 2.435 -23.114 1.00 92.06 85 ALA A CA 1
ATOM 646 C C . ALA A 1 85 ? 19.231 2.141 -24.380 1.00 92.06 85 ALA A C 1
ATOM 648 O O . ALA A 1 85 ? 19.249 2.971 -25.275 1.00 92.06 85 ALA A O 1
ATOM 649 N N . GLU A 1 86 ? 19.748 0.915 -24.517 1.00 91.88 86 GLU A N 1
ATOM 650 C CA . GLU A 1 86 ? 20.481 0.468 -25.713 1.00 91.88 86 GLU A CA 1
ATOM 651 C C . GLU A 1 86 ? 19.665 0.691 -27.001 1.00 91.88 86 GLU A C 1
ATOM 653 O O . GLU A 1 86 ? 20.180 1.186 -28.001 1.00 91.88 86 GLU A O 1
ATOM 658 N N . TRP A 1 87 ? 18.362 0.385 -26.972 1.00 91.94 87 TRP A N 1
ATOM 659 C CA . TRP A 1 87 ? 17.474 0.643 -28.107 1.00 91.94 87 TRP A CA 1
ATOM 660 C C . TRP A 1 87 ? 17.297 2.140 -28.402 1.00 91.94 87 TRP A C 1
ATOM 662 O O . TRP A 1 87 ? 17.302 2.531 -29.566 1.00 91.94 87 TRP A O 1
ATOM 672 N N . ARG A 1 88 ? 17.146 2.985 -27.373 1.00 90.69 88 ARG A N 1
ATOM 673 C CA . ARG A 1 88 ? 17.010 4.442 -27.549 1.00 90.69 88 ARG A CA 1
ATOM 674 C C . ARG A 1 88 ? 18.269 5.060 -28.137 1.00 90.69 88 ARG A C 1
ATOM 676 O O . ARG A 1 88 ? 18.144 5.837 -29.076 1.00 90.69 88 ARG A O 1
ATOM 683 N N . ASP A 1 89 ? 19.435 4.666 -27.640 1.00 91.62 89 ASP A N 1
ATOM 684 C CA . ASP A 1 89 ? 20.724 5.159 -28.126 1.00 91.62 89 ASP A CA 1
ATOM 685 C C . ASP A 1 89 ? 20.922 4.781 -29.604 1.00 91.62 89 ASP A C 1
ATOM 687 O O . ASP A 1 89 ? 21.359 5.601 -30.408 1.00 91.62 89 ASP A O 1
ATOM 691 N N . GLY A 1 90 ? 20.516 3.566 -29.996 1.00 90.19 90 GLY A N 1
ATOM 692 C CA . GLY A 1 90 ? 20.527 3.138 -31.397 1.00 90.19 90 GLY A CA 1
ATOM 693 C C . GLY A 1 90 ? 19.581 3.946 -32.295 1.00 90.19 90 GLY A C 1
ATOM 694 O O . GLY A 1 90 ? 19.951 4.302 -33.413 1.00 90.19 90 GLY A O 1
ATOM 695 N N . ILE A 1 91 ? 18.376 4.273 -31.813 1.00 91.62 91 ILE A N 1
ATOM 696 C CA . ILE A 1 91 ? 17.433 5.137 -32.543 1.00 91.62 91 ILE A CA 1
ATOM 697 C C . ILE A 1 91 ? 17.991 6.557 -32.684 1.00 91.62 91 ILE A C 1
ATOM 699 O O . ILE A 1 91 ? 17.905 7.131 -33.765 1.00 91.62 91 ILE A O 1
ATOM 703 N N . GLU A 1 92 ? 18.577 7.116 -31.625 1.00 88.56 92 GLU A N 1
ATOM 704 C CA . GLU A 1 92 ? 19.173 8.455 -31.647 1.00 88.56 92 GLU A CA 1
ATOM 705 C C . GLU A 1 92 ? 20.374 8.529 -32.600 1.00 88.56 92 GLU A C 1
ATOM 707 O O . GLU A 1 92 ? 20.464 9.460 -33.402 1.00 88.56 92 GLU A O 1
ATOM 712 N N . ALA A 1 93 ? 21.251 7.520 -32.583 1.00 85.12 93 ALA A N 1
ATOM 713 C CA . ALA A 1 93 ? 22.372 7.418 -33.515 1.00 85.12 93 ALA A CA 1
ATOM 714 C C . ALA A 1 93 ? 21.893 7.341 -34.974 1.00 85.12 93 ALA A C 1
ATOM 716 O O . ALA A 1 93 ? 22.349 8.121 -35.808 1.00 85.12 93 ALA A O 1
ATOM 717 N N . GLY A 1 94 ? 20.906 6.485 -35.264 1.00 86.44 94 GLY A N 1
ATOM 718 C CA . GLY A 1 94 ? 20.316 6.390 -36.601 1.00 86.44 94 GLY A CA 1
ATOM 719 C C . GLY A 1 94 ? 19.612 7.680 -37.041 1.00 86.44 94 GLY A C 1
ATOM 720 O O . GLY A 1 94 ? 19.736 8.090 -38.191 1.00 86.44 94 GLY A O 1
ATOM 721 N N . MET A 1 95 ? 18.914 8.374 -36.134 1.00 86.62 95 MET A N 1
ATOM 722 C CA . MET A 1 95 ? 18.303 9.678 -36.429 1.00 86.62 95 MET A CA 1
ATOM 723 C C . MET A 1 95 ? 19.349 10.756 -36.733 1.00 86.62 95 MET A C 1
ATOM 725 O O . MET A 1 95 ? 19.121 11.589 -37.606 1.00 86.62 95 MET A O 1
ATOM 729 N N . LYS A 1 96 ? 20.498 10.739 -36.050 1.00 82.94 96 LYS A N 1
ATOM 730 C CA . LYS A 1 96 ? 21.606 11.666 -36.310 1.00 82.94 96 LYS A CA 1
ATOM 731 C C . LYS A 1 96 ? 22.262 11.416 -37.669 1.00 82.94 96 LYS A C 1
ATOM 733 O O . LYS A 1 96 ? 22.605 12.378 -38.347 1.00 82.94 96 LYS A O 1
ATOM 738 N N . GLU A 1 97 ? 22.405 10.156 -38.072 1.00 79.44 97 GLU A N 1
ATOM 739 C CA . GLU A 1 97 ? 22.914 9.786 -39.400 1.00 79.44 97 GLU A CA 1
ATOM 740 C C . GLU A 1 97 ? 21.941 10.176 -40.524 1.00 79.44 97 GLU A C 1
ATOM 742 O O . GLU A 1 97 ? 22.378 10.596 -41.589 1.00 79.44 97 GLU A O 1
ATOM 747 N N . LEU A 1 98 ? 20.627 10.108 -40.280 1.00 79.50 98 LEU A N 1
ATOM 748 C CA . LEU A 1 98 ? 19.595 10.489 -41.257 1.00 79.50 98 LEU A CA 1
ATOM 749 C C . LEU A 1 98 ? 19.305 12.000 -41.313 1.00 79.50 98 LEU A C 1
ATOM 751 O O . LEU A 1 98 ? 18.780 12.478 -42.314 1.00 79.50 98 LEU A O 1
ATOM 755 N N . GLY A 1 99 ? 19.595 12.743 -40.242 1.00 68.56 99 GLY A N 1
ATOM 756 C CA . GLY A 1 99 ? 19.408 14.198 -40.153 1.00 68.56 99 GLY A CA 1
ATOM 757 C C . GLY A 1 99 ? 20.670 15.021 -40.431 1.00 68.56 99 GLY A C 1
ATOM 758 O O . GLY A 1 99 ? 20.622 16.245 -40.346 1.00 68.56 99 GLY A O 1
ATOM 759 N N . GLY A 1 100 ? 21.795 14.363 -40.719 1.00 56.91 100 GLY A N 1
ATOM 760 C CA . GLY A 1 100 ? 23.091 14.970 -41.011 1.00 56.91 100 GLY A CA 1
ATOM 761 C C . GLY A 1 100 ? 23.365 15.113 -42.507 1.00 56.91 100 GLY A C 1
ATOM 762 O O . GLY A 1 100 ? 24.406 14.666 -42.958 1.00 56.91 100 GLY A O 1
ATOM 763 N N . ASP A 1 101 ? 22.436 15.702 -43.256 1.00 53.91 101 ASP A N 1
ATOM 764 C CA . ASP A 1 101 ? 22.685 16.280 -44.582 1.00 53.91 101 ASP A CA 1
ATOM 765 C C . ASP A 1 101 ? 21.666 17.413 -44.782 1.00 53.91 101 ASP A C 1
ATOM 767 O O . ASP A 1 101 ? 20.493 17.189 -45.093 1.00 53.91 101 ASP A O 1
ATOM 771 N N . GLY A 1 102 ? 22.110 18.640 -44.506 1.00 50.44 102 GLY A N 1
ATOM 772 C CA . GLY A 1 102 ? 21.352 19.883 -44.643 1.00 50.44 102 GLY A CA 1
ATOM 773 C C . GLY A 1 102 ? 22.275 21.084 -44.562 1.00 50.44 102 GLY A C 1
ATOM 774 O O . GLY A 1 102 ? 22.875 21.272 -43.480 1.00 50.44 102 GLY A O 1
#